Protein AF-A0A383RI97-F1 (afdb_monomer)

Radius of gyratio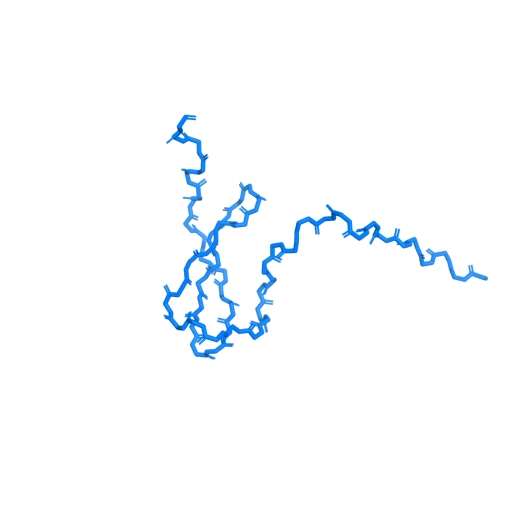n: 13.8 Å; Cα contacts (8 Å, |Δi|>4): 83; chains: 1; bounding box: 21×44×33 Å

pLDDT: mean 70.34, std 17.22, range [35.5, 90.38]

Foldseek 3Di:
DDPPPPPDPPPPPPPDFFDFDDDAQDWDDDPFFFIFGQHPRTTHTDRDGDCPPDD

Nearest PDB structures (foldseek):
  7u6v-assembly1_D  TM=5.676E-01  e=5.951E+00  Shigella dysenteriae
  6ybp-assembly1_J  TM=3.640E-01  e=5.547E+00  Methylorubrum extorquens AM1
  7rh7-assembly1_G  TM=2.671E-01  e=8.455E+00  Mycolicibacterium smegmatis MC2 155

Mean predicted aligned error: 11.2 Å

Secondary structure (DSSP, 8-state):
--------TTS--PPPTT-B-SSTT-EEE-SSS-EEEEETTEEEEE---------

Organism: Paenibacillus alvei (NCBI:txid44250)

Structure (mmCIF, N/CA/C/O backbone):
data_AF-A0A383RI97-F1
#
_entry.id   AF-A0A383RI97-F1
#
loop_
_atom_site.group_PDB
_atom_site.id
_atom_site.type_symbol
_atom_site.label_atom_id
_atom_site.label_alt_id
_atom_site.label_comp_id
_atom_site.label_asym_id
_atom_site.label_entity_id
_atom_site.label_seq_id
_atom_site.pdbx_PDB_ins_code
_atom_site.Cartn_x
_atom_site.Cartn_y
_atom_site.Cartn_z
_atom_site.occupancy
_atom_site.B_iso_or_equiv
_atom_site.auth_seq_id
_atom_site.auth_comp_id
_atom_site.auth_asym_id
_atom_site.auth_atom_id
_atom_site.pdbx_PDB_model_num
ATOM 1 N N . MET A 1 1 ? -5.689 26.884 -22.259 1.00 35.50 1 MET A N 1
ATOM 2 C CA . MET A 1 1 ? -6.483 25.640 -22.210 1.00 35.50 1 MET A CA 1
ATOM 3 C C . MET A 1 1 ? -5.588 24.596 -21.580 1.00 35.50 1 MET A C 1
ATOM 5 O O . MET A 1 1 ? -4.543 24.301 -22.144 1.00 35.50 1 MET A O 1
ATOM 9 N N . ASN A 1 2 ? -5.891 24.196 -20.347 1.00 42.38 2 ASN A N 1
ATOM 10 C CA . ASN A 1 2 ? -5.038 23.293 -19.582 1.00 42.38 2 ASN A CA 1
ATOM 11 C C . ASN A 1 2 ? -5.163 21.897 -20.192 1.00 42.38 2 ASN A C 1
ATOM 13 O O . ASN A 1 2 ? -6.234 21.301 -20.157 1.00 42.38 2 ASN A O 1
ATOM 17 N N . ASN A 1 3 ? -4.078 21.404 -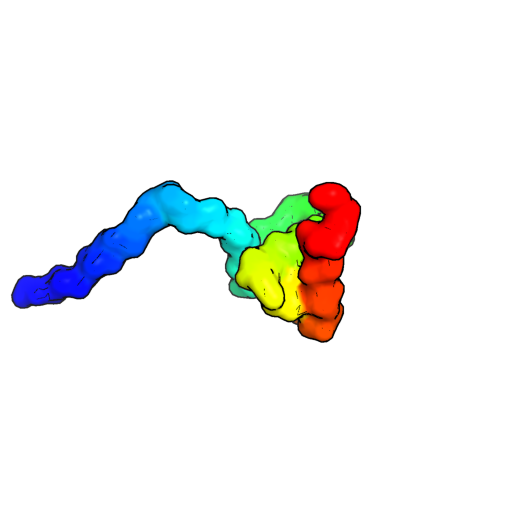20.790 1.00 45.84 3 ASN A N 1
ATOM 18 C CA . ASN A 1 3 ? -3.975 20.035 -21.285 1.00 45.84 3 ASN A CA 1
ATOM 19 C C . ASN A 1 3 ? -3.745 19.094 -20.097 1.00 45.84 3 ASN A C 1
ATOM 21 O O . ASN A 1 3 ? -2.670 18.514 -19.930 1.00 45.84 3 ASN A O 1
ATOM 25 N N . GLU A 1 4 ? -4.768 18.961 -19.259 1.00 52.38 4 GLU A N 1
ATOM 26 C CA . GLU A 1 4 ? -4.912 17.873 -18.299 1.00 52.38 4 GLU A CA 1
ATOM 27 C C . GLU A 1 4 ? -5.087 16.587 -19.107 1.00 52.38 4 GLU A C 1
ATOM 29 O O . GLU A 1 4 ? -6.181 16.160 -19.467 1.00 52.38 4 GLU A O 1
ATOM 34 N N . LYS A 1 5 ? -3.936 16.030 -19.494 1.00 49.69 5 LYS A N 1
ATOM 35 C CA . LYS A 1 5 ? -3.795 14.749 -20.168 1.00 49.69 5 LYS A CA 1
ATOM 36 C C . LYS A 1 5 ? -4.463 13.709 -19.272 1.00 49.69 5 LYS A C 1
ATOM 38 O O . LYS A 1 5 ? -3.860 13.258 -18.300 1.00 49.69 5 LYS A O 1
ATOM 43 N N . GLN A 1 6 ? -5.718 13.399 -19.590 1.00 49.91 6 GLN A N 1
ATOM 44 C CA . GLN A 1 6 ? -6.492 12.298 -19.037 1.00 49.91 6 GLN A CA 1
ATOM 45 C C . GLN A 1 6 ? -5.607 11.049 -19.077 1.00 49.91 6 GLN A C 1
ATOM 47 O O . GLN A 1 6 ? -5.357 10.480 -20.140 1.00 49.91 6 GLN A O 1
ATOM 52 N N . ARG A 1 7 ? -5.047 10.678 -17.921 1.00 48.59 7 ARG A N 1
ATOM 53 C CA . ARG A 1 7 ? -4.386 9.388 -17.741 1.00 48.59 7 ARG A CA 1
ATOM 54 C C . ARG A 1 7 ? -5.498 8.359 -17.628 1.00 48.59 7 ARG A C 1
ATOM 56 O O . ARG A 1 7 ? -6.148 8.254 -16.599 1.00 48.59 7 ARG A O 1
ATOM 63 N N . ASP A 1 8 ? -5.747 7.744 -18.772 1.00 48.03 8 ASP A N 1
ATOM 64 C CA . ASP A 1 8 ? -6.217 6.384 -18.998 1.00 48.03 8 ASP A CA 1
ATOM 65 C C . ASP A 1 8 ? -6.834 5.640 -17.783 1.00 48.03 8 ASP A C 1
ATOM 67 O O . ASP A 1 8 ? -6.122 5.340 -16.821 1.00 48.03 8 ASP A O 1
ATOM 71 N N . PRO A 1 9 ? -8.135 5.289 -17.821 1.00 49.19 9 PRO A N 1
ATOM 72 C CA . PRO A 1 9 ? -8.808 4.554 -16.748 1.00 49.19 9 PRO A CA 1
ATOM 73 C C . PRO A 1 9 ? -8.420 3.063 -16.655 1.00 49.19 9 PRO A C 1
ATOM 75 O O . PRO A 1 9 ? -9.002 2.354 -15.836 1.00 49.19 9 PRO A O 1
ATOM 78 N N . HIS A 1 10 ? -7.452 2.580 -17.450 1.00 44.19 10 HIS A N 1
ATOM 79 C CA . HIS A 1 10 ? -6.955 1.197 -17.411 1.00 44.19 10 HIS A CA 1
ATOM 80 C C . HIS A 1 10 ? -5.560 1.035 -16.786 1.00 44.19 10 HIS A C 1
ATOM 82 O O . HIS A 1 10 ? -4.963 -0.035 -16.901 1.00 44.19 10 HIS A O 1
ATOM 88 N N . HIS A 1 11 ? -5.035 2.034 -16.066 1.00 44.81 11 HIS A N 1
ATOM 89 C CA . HIS A 1 11 ? -4.014 1.715 -15.066 1.00 44.81 11 HIS A CA 1
ATOM 90 C C . HIS A 1 11 ? -4.702 0.922 -13.964 1.00 44.81 11 HIS A C 1
ATOM 92 O O . HIS A 1 11 ? -5.521 1.477 -13.233 1.00 44.81 11 HIS A O 1
ATOM 98 N N . HIS A 1 12 ? -4.386 -0.371 -13.881 1.00 47.22 12 HIS A N 1
ATOM 99 C CA . HIS A 1 12 ? -4.600 -1.177 -12.690 1.00 47.22 12 HIS A CA 1
ATOM 100 C C . HIS A 1 12 ? -4.349 -0.280 -11.485 1.00 47.22 12 HIS A C 1
ATOM 102 O O . HIS A 1 12 ? -3.258 0.269 -11.336 1.00 47.22 12 HIS A O 1
ATOM 108 N N . THR A 1 13 ? -5.409 -0.005 -10.729 1.00 53.31 13 THR A N 1
ATOM 109 C CA . THR A 1 13 ? -5.367 0.877 -9.572 1.00 53.31 13 THR A CA 1
ATOM 110 C C . THR A 1 13 ? -4.624 0.123 -8.484 1.00 53.31 13 THR A C 1
ATOM 112 O O . THR A 1 1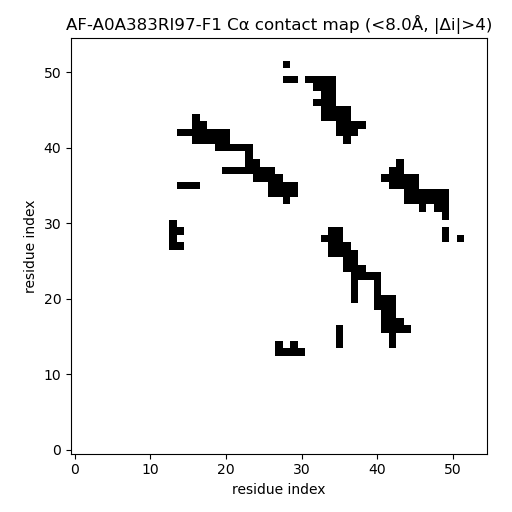3 ? -5.226 -0.356 -7.523 1.00 53.31 13 THR A O 1
ATOM 115 N N . ASP A 1 14 ? -3.313 -0.039 -8.665 1.00 60.59 14 ASP A N 1
ATOM 116 C CA . ASP A 1 14 ? -2.429 -0.365 -7.571 1.00 60.59 14 ASP A CA 1
ATOM 117 C C . ASP A 1 14 ? -2.812 0.602 -6.449 1.00 60.59 14 ASP A C 1
ATOM 119 O O . ASP A 1 14 ? -2.992 1.809 -6.703 1.00 60.59 14 ASP A O 1
ATOM 123 N N . PRO A 1 15 ? -3.056 0.096 -5.229 1.00 68.94 15 PRO A N 1
ATOM 124 C CA . PRO A 1 15 ? -3.274 0.985 -4.112 1.00 68.94 15 PRO A CA 1
ATOM 125 C C . PRO A 1 15 ? -2.131 2.007 -4.105 1.00 68.94 15 PRO A C 1
ATOM 127 O O . PRO A 1 15 ? -1.011 1.711 -4.500 1.00 68.94 15 PRO A O 1
ATOM 130 N N . ALA A 1 16 ? -2.423 3.254 -3.762 1.00 73.25 16 ALA A N 1
ATOM 131 C CA . ALA A 1 16 ? -1.377 4.256 -3.606 1.00 73.25 16 ALA A CA 1
ATOM 132 C C . ALA A 1 16 ? -1.057 4.378 -2.120 1.00 73.25 16 ALA A C 1
ATOM 134 O O . ALA A 1 16 ? -1.956 4.250 -1.283 1.00 73.25 16 ALA A O 1
ATOM 135 N N . GLU A 1 17 ? 0.202 4.657 -1.792 1.00 78.88 17 GLU A N 1
ATOM 136 C CA . GLU A 1 17 ? 0.585 4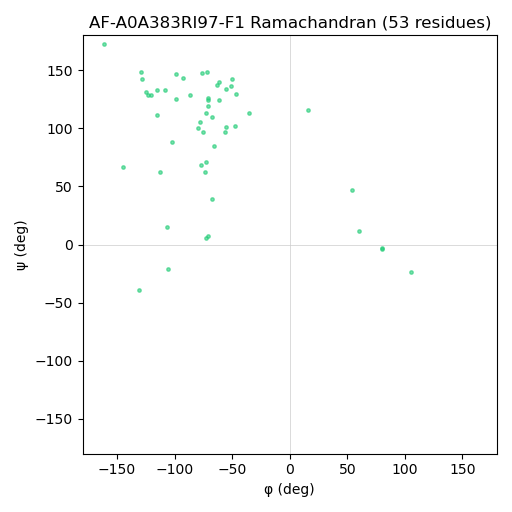.988 -0.422 1.00 78.88 17 GLU A CA 1
ATOM 137 C C . GLU A 1 17 ? -0.324 6.102 0.135 1.00 78.88 17 GLU A C 1
ATOM 139 O O . GLU A 1 17 ? -0.686 7.058 -0.556 1.00 78.88 17 GLU A O 1
ATOM 144 N N . GLY A 1 18 ? -0.759 5.940 1.382 1.00 76.19 18 GLY A N 1
ATOM 145 C CA . GLY A 1 18 ? -1.633 6.874 2.082 1.00 76.19 18 GLY A CA 1
ATOM 146 C C . GLY A 1 18 ? -3.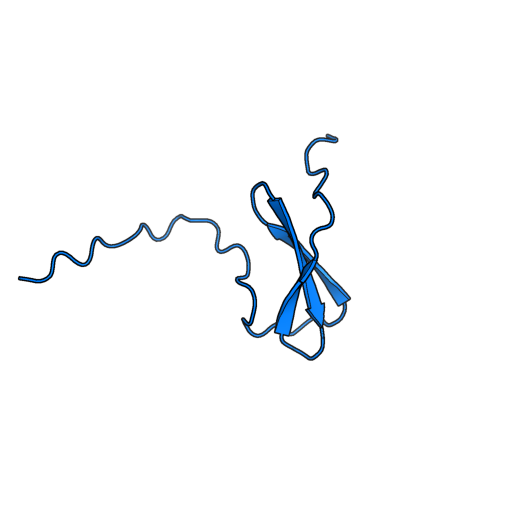116 6.758 1.725 1.00 76.19 18 GLY A C 1
ATOM 147 O O . GLY A 1 18 ? -3.930 7.447 2.344 1.00 76.19 18 GLY A O 1
ATOM 148 N N . LYS A 1 19 ? -3.509 5.896 0.775 1.00 84.50 19 LYS A N 1
ATOM 149 C CA . LYS A 1 19 ? -4.928 5.606 0.518 1.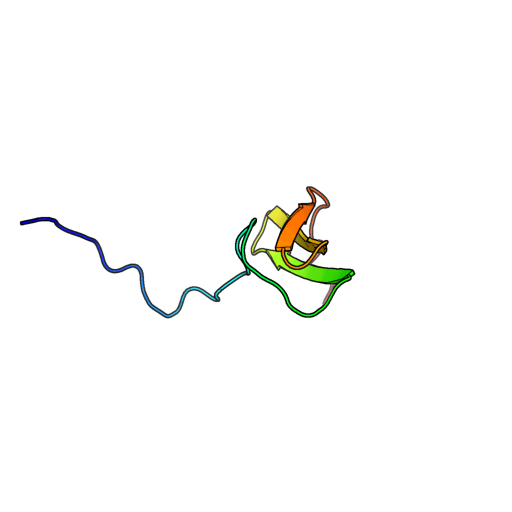00 84.50 19 LYS A CA 1
ATOM 150 C C . LYS A 1 19 ? -5.526 4.764 1.634 1.00 84.50 19 LYS A C 1
ATOM 152 O O . LYS A 1 19 ? -4.856 3.910 2.205 1.00 84.50 19 LYS A O 1
ATOM 157 N N . TYR A 1 20 ? -6.816 4.978 1.879 1.00 85.19 20 TYR A N 1
ATOM 158 C CA . TYR A 1 20 ? -7.561 4.170 2.831 1.00 85.19 20 TYR A CA 1
ATOM 159 C C . TYR A 1 20 ? -7.634 2.711 2.381 1.00 85.19 20 TYR A C 1
ATOM 161 O O . TYR A 1 20 ? -7.904 2.406 1.217 1.00 85.19 20 TYR A O 1
ATOM 169 N N . CYS A 1 21 ? -7.436 1.823 3.340 1.00 86.06 21 CYS A N 1
ATOM 170 C CA . CYS A 1 21 ? -7.594 0.389 3.215 1.00 86.06 21 CYS A CA 1
ATOM 171 C C . CYS A 1 21 ? -8.481 -0.114 4.357 1.00 86.06 21 CYS A C 1
ATOM 173 O O . CYS A 1 21 ? -8.522 0.470 5.440 1.00 86.06 21 CYS A O 1
ATOM 175 N N . THR A 1 22 ? -9.245 -1.172 4.099 1.00 85.69 22 THR A N 1
ATOM 176 C CA . THR A 1 22 ? -10.199 -1.757 5.057 1.00 85.69 22 THR A CA 1
ATOM 177 C C . THR A 1 22 ? -9.714 -3.069 5.660 1.00 85.69 22 THR A C 1
ATOM 179 O O . THR A 1 22 ? -10.177 -3.449 6.729 1.00 85.69 22 THR A O 1
ATOM 182 N N . ASN A 1 23 ? -8.782 -3.749 4.995 1.00 85.31 23 ASN A N 1
ATOM 183 C CA . ASN A 1 23 ? -8.257 -5.041 5.421 1.00 85.31 23 ASN A CA 1
ATOM 184 C C . ASN A 1 23 ? -6.890 -4.854 6.075 1.00 85.31 23 ASN A C 1
ATOM 186 O O . ASN A 1 23 ? -5.874 -4.906 5.385 1.00 85.31 23 ASN A O 1
ATOM 190 N N . GLU A 1 24 ? -6.863 -4.615 7.385 1.00 87.56 24 GLU A N 1
ATOM 191 C CA . GLU A 1 24 ? -5.613 -4.492 8.143 1.00 87.56 24 GLU A CA 1
ATOM 192 C C . GLU A 1 24 ? -4.725 -5.735 7.952 1.00 87.56 24 GLU A C 1
ATOM 194 O O . GLU A 1 24 ? -5.202 -6.870 7.977 1.00 87.56 24 GLU A O 1
ATOM 199 N N . GLY A 1 25 ? -3.435 -5.517 7.691 1.00 84.69 25 GLY A N 1
ATOM 200 C CA . GLY A 1 25 ? -2.467 -6.570 7.379 1.00 84.69 25 GLY A CA 1
ATOM 201 C C . GLY A 1 25 ? -2.500 -7.077 5.932 1.00 84.69 25 GLY A C 1
ATOM 202 O O . GLY A 1 25 ? -1.655 -7.895 5.564 1.00 84.69 25 GLY A O 1
ATOM 203 N N . ALA A 1 26 ? -3.420 -6.599 5.082 1.00 86.69 26 ALA A N 1
ATOM 204 C CA . ALA A 1 26 ? -3.397 -6.925 3.658 1.00 86.69 26 ALA A CA 1
ATOM 205 C C . ALA A 1 26 ? -2.108 -6.414 3.007 1.00 86.69 26 ALA A C 1
ATOM 207 O O . ALA A 1 26 ? -1.662 -5.304 3.294 1.00 86.69 26 ALA A O 1
ATOM 208 N N . ARG A 1 27 ? -1.532 -7.216 2.108 1.00 85.38 27 ARG A N 1
ATOM 209 C CA . ARG A 1 27 ? -0.326 -6.878 1.347 1.00 85.38 27 ARG A CA 1
ATOM 210 C C . ARG A 1 27 ? -0.653 -6.911 -0.137 1.00 85.38 27 ARG A C 1
ATOM 212 O O . ARG A 1 27 ? -1.197 -7.904 -0.615 1.00 85.38 27 ARG A O 1
ATOM 219 N N . VAL A 1 28 ? -0.322 -5.848 -0.856 1.00 81.81 28 VAL A N 1
ATOM 220 C CA . VAL A 1 28 ? -0.478 -5.766 -2.309 1.00 81.81 28 VAL A CA 1
ATOM 221 C C . VAL A 1 28 ? 0.875 -5.456 -2.911 1.00 81.81 28 VAL A C 1
ATOM 223 O O . VAL A 1 28 ? 1.565 -4.544 -2.473 1.00 81.81 28 VAL A O 1
ATOM 226 N N . CYS A 1 29 ? 1.268 -6.248 -3.893 1.00 82.12 29 CYS A N 1
ATOM 227 C CA . CYS A 1 29 ? 2.433 -5.955 -4.701 1.00 82.12 29 CYS A CA 1
ATOM 228 C C . CYS A 1 29 ? 2.115 -4.763 -5.600 1.00 82.12 29 CYS A C 1
ATOM 230 O O . CYS A 1 29 ? 1.183 -4.867 -6.394 1.00 82.12 29 CYS A O 1
ATOM 232 N N . THR A 1 30 ? 2.844 -3.655 -5.480 1.00 76.19 30 THR A N 1
ATOM 233 C CA . THR A 1 30 ? 2.758 -2.611 -6.503 1.00 76.19 30 THR A CA 1
ATOM 234 C C . THR A 1 30 ? 3.538 -3.067 -7.718 1.00 76.19 30 THR A 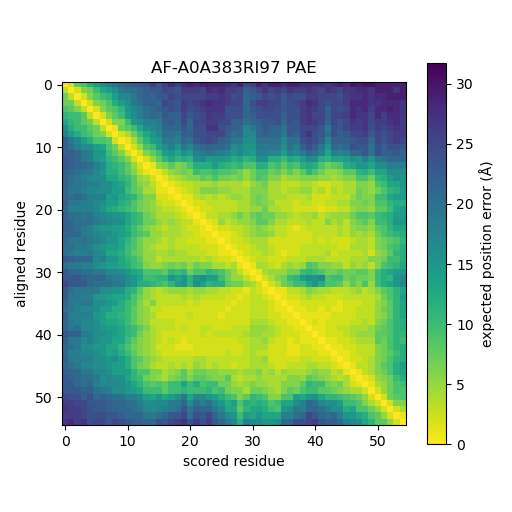C 1
ATOM 236 O O . THR A 1 30 ? 4.529 -3.791 -7.594 1.00 76.19 30 THR A O 1
ATOM 239 N N . THR A 1 31 ? 3.085 -2.670 -8.904 1.00 66.75 31 THR A N 1
ATOM 240 C CA . THR A 1 31 ? 3.781 -2.989 -10.148 1.00 66.75 31 THR A CA 1
ATOM 241 C C . THR A 1 31 ? 5.241 -2.512 -10.084 1.00 66.75 31 THR A C 1
ATOM 243 O O . THR A 1 31 ? 5.518 -1.335 -10.283 1.00 66.75 31 THR A O 1
ATOM 246 N N . GLY A 1 32 ? 6.167 -3.442 -9.827 1.00 58.41 32 GLY A N 1
ATOM 247 C CA . GLY A 1 32 ? 7.599 -3.320 -10.112 1.00 58.41 32 GLY A CA 1
ATOM 248 C C . GLY A 1 32 ? 8.549 -3.064 -8.941 1.00 58.41 32 GLY A C 1
ATOM 249 O O . GLY A 1 32 ? 9.719 -3.419 -9.071 1.00 58.41 32 GLY A O 1
ATOM 250 N N . ASP A 1 33 ? 8.104 -2.504 -7.813 1.00 71.56 33 ASP A N 1
ATOM 251 C CA . ASP A 1 33 ? 9.071 -1.891 -6.885 1.00 71.56 33 ASP A CA 1
ATOM 252 C C . ASP A 1 33 ? 8.939 -2.304 -5.410 1.00 71.56 33 ASP A C 1
ATOM 254 O O . ASP A 1 33 ? 9.962 -2.470 -4.743 1.00 71.56 33 ASP A O 1
ATOM 258 N N . TYR A 1 34 ? 7.727 -2.462 -4.860 1.00 80.69 34 TYR A N 1
ATOM 259 C CA . TYR A 1 34 ? 7.557 -2.654 -3.412 1.00 80.69 34 TYR A CA 1
ATOM 260 C C . TYR A 1 34 ? 6.195 -3.257 -3.020 1.00 80.69 34 TYR A C 1
ATOM 262 O O . TYR A 1 34 ? 5.290 -3.403 -3.840 1.00 80.69 34 TYR A O 1
ATOM 270 N N . TYR A 1 35 ? 6.021 -3.606 -1.743 1.00 85.50 35 TYR A N 1
ATOM 271 C CA . TYR A 1 35 ? 4.708 -3.976 -1.207 1.00 85.50 35 TYR A CA 1
ATOM 272 C C . TYR A 1 35 ? 4.005 -2.770 -0.603 1.00 85.50 35 TYR A C 1
ATOM 274 O O . TYR A 1 35 ? 4.613 -1.962 0.087 1.00 85.50 35 TYR A O 1
ATOM 282 N N . LEU A 1 36 ? 2.694 -2.697 -0.768 1.00 86.88 36 LEU A N 1
ATOM 283 C CA . LEU A 1 36 ? 1.834 -1.883 0.068 1.00 86.88 36 LEU A CA 1
ATOM 284 C C . LEU A 1 36 ? 1.195 -2.752 1.130 1.00 86.88 36 LEU A C 1
ATOM 286 O O . LEU A 1 36 ? 0.541 -3.745 0.819 1.00 86.88 36 LEU A O 1
ATOM 290 N N . VAL A 1 37 ? 1.371 -2.361 2.383 1.00 88.50 37 VAL A N 1
ATOM 291 C CA . VAL A 1 37 ? 0.758 -3.020 3.530 1.00 88.50 37 VAL A CA 1
ATOM 292 C C . VAL A 1 37 ? -0.327 -2.120 4.091 1.00 88.50 37 VAL A C 1
ATOM 294 O O . VAL A 1 37 ? -0.122 -0.922 4.262 1.00 88.50 37 VAL A O 1
ATOM 297 N N . CYS A 1 38 ? -1.499 -2.681 4.355 1.00 90.19 38 CYS A N 1
ATOM 298 C CA . CYS A 1 38 ? -2.561 -1.966 5.036 1.00 90.19 38 CYS A CA 1
ATOM 299 C C . CYS A 1 38 ? -2.262 -1.921 6.536 1.00 90.19 38 CYS A C 1
ATOM 301 O O . CYS A 1 38 ? -2.425 -2.915 7.241 1.00 90.19 38 CYS A O 1
ATOM 303 N N . GLU A 1 39 ? -1.843 -0.763 7.026 1.00 90.00 39 GLU A N 1
ATOM 304 C CA . GLU A 1 39 ? -1.588 -0.505 8.438 1.00 90.00 39 GLU A CA 1
ATOM 305 C C . GLU A 1 39 ? -2.402 0.700 8.884 1.00 90.00 39 GLU A 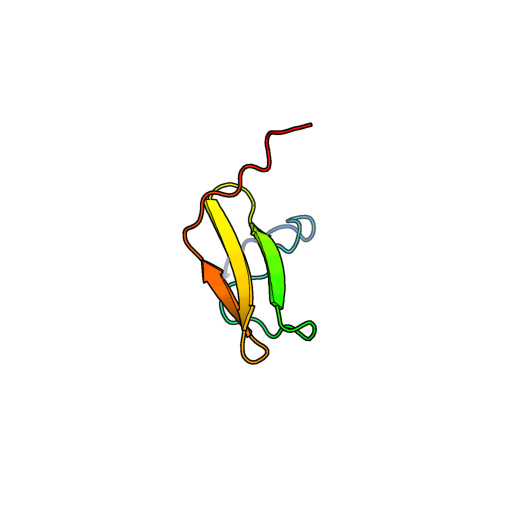C 1
ATOM 307 O O . GLU A 1 39 ? -2.358 1.757 8.253 1.00 90.00 39 GLU A O 1
ATOM 312 N N . ASN A 1 40 ? -3.107 0.575 10.011 1.00 90.38 40 ASN A N 1
ATOM 313 C CA . ASN A 1 40 ? -3.859 1.685 10.593 1.00 90.38 40 ASN A CA 1
ATOM 314 C C . ASN A 1 40 ? -4.833 2.315 9.575 1.00 90.38 40 ASN A C 1
ATOM 316 O O . ASN A 1 40 ? -4.861 3.532 9.382 1.00 90.38 40 ASN A O 1
ATOM 320 N N . ASN A 1 41 ? -5.583 1.455 8.874 1.00 90.00 41 ASN A N 1
ATOM 321 C CA . ASN A 1 41 ? -6.507 1.814 7.795 1.00 90.00 41 ASN A CA 1
ATOM 322 C C . ASN A 1 41 ? -5.880 2.524 6.583 1.00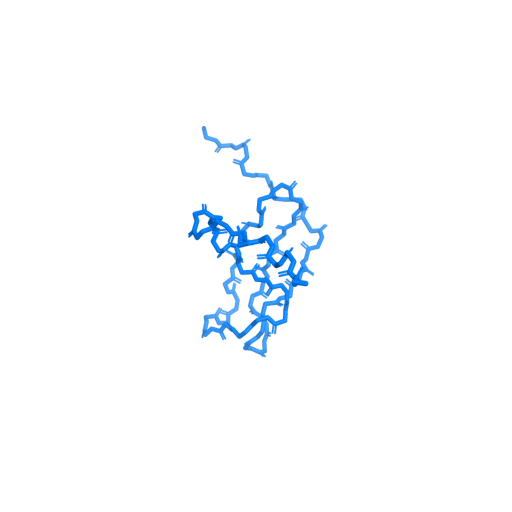 90.00 41 ASN A C 1
ATOM 324 O O . ASN A 1 41 ? -6.624 3.032 5.746 1.00 90.00 41 ASN A O 1
ATOM 328 N N . HIS A 1 42 ? -4.553 2.571 6.450 1.00 89.12 42 HIS A N 1
ATOM 329 C CA . HIS A 1 42 ? -3.870 3.220 5.334 1.00 89.12 42 HIS A CA 1
ATOM 330 C C . HIS A 1 42 ? -2.840 2.293 4.676 1.00 89.12 42 HIS A C 1
ATOM 332 O O . HIS A 1 42 ? -2.132 1.542 5.342 1.00 89.12 42 HIS A O 1
ATOM 338 N N . TRP A 1 43 ? -2.726 2.363 3.352 1.00 88.50 43 TRP A N 1
ATOM 339 C CA . TRP A 1 43 ? -1.666 1.676 2.620 1.00 88.50 43 TRP A CA 1
ATOM 340 C C . TRP A 1 43 ? -0.314 2.344 2.887 1.00 88.50 43 TRP A C 1
ATOM 342 O O . TRP A 1 43 ? -0.154 3.540 2.645 1.00 88.50 43 TRP A O 1
ATOM 352 N N . LYS A 1 44 ? 0.668 1.577 3.350 1.00 87.31 44 LYS A N 1
ATOM 353 C CA . LYS A 1 44 ? 2.053 2.008 3.558 1.00 87.31 44 LYS A CA 1
ATOM 354 C C . LYS A 1 44 ? 2.991 1.260 2.630 1.00 87.31 44 LYS A C 1
ATOM 356 O O . LYS A 1 44 ? 2.903 0.037 2.540 1.00 87.31 44 LYS A O 1
ATOM 361 N N . ALA A 1 45 ? 3.894 1.985 1.975 1.00 84.12 45 ALA A N 1
ATOM 362 C CA . ALA A 1 45 ? 4.945 1.380 1.175 1.00 84.12 45 ALA A CA 1
ATOM 363 C C . ALA A 1 45 ? 5.970 0.711 2.087 1.00 84.12 45 ALA A C 1
ATOM 365 O O . ALA A 1 45 ? 6.528 1.314 3.002 1.00 84.12 45 ALA A O 1
ATOM 366 N N . VAL A 1 46 ? 6.213 -0.558 1.817 1.00 84.75 46 VAL A N 1
ATOM 367 C CA . VAL A 1 46 ? 7.255 -1.360 2.424 1.00 84.75 46 VAL A CA 1
ATOM 368 C C . VAL A 1 46 ? 8.206 -1.708 1.298 1.00 84.75 46 VAL A C 1
ATOM 370 O O . VAL A 1 46 ? 7.840 -2.479 0.414 1.00 84.75 46 VAL A O 1
ATOM 373 N N . HIS A 1 47 ? 9.417 -1.145 1.341 1.00 75.62 47 HIS A N 1
ATOM 374 C CA . HIS A 1 47 ? 10.517 -1.366 0.387 1.00 75.62 47 HIS A CA 1
ATOM 375 C C . HIS A 1 47 ? 11.091 -2.796 0.445 1.00 75.62 47 HIS A C 1
ATOM 377 O O . HIS A 1 47 ? 12.298 -3.014 0.382 1.00 75.62 47 HIS A O 1
ATOM 383 N N . GLU A 1 48 ? 10.223 -3.782 0.616 1.00 76.38 48 GLU A N 1
ATOM 384 C CA . GLU A 1 48 ? 10.504 -5.177 0.364 1.00 76.38 48 GLU A CA 1
ATOM 385 C C . GLU A 1 48 ? 10.233 -5.439 -1.113 1.00 76.38 48 GLU A C 1
ATOM 387 O O . GLU A 1 48 ? 9.169 -5.094 -1.631 1.00 76.38 48 GLU A O 1
ATOM 392 N N . TYR A 1 49 ? 11.209 -6.039 -1.789 1.00 73.44 49 TYR A N 1
ATOM 393 C CA . TYR A 1 49 ? 11.074 -6.379 -3.194 1.00 73.44 49 TYR A CA 1
ATOM 394 C C . TYR A 1 49 ? 9.922 -7.359 -3.374 1.00 73.44 49 TYR A C 1
ATOM 396 O O . TYR A 1 49 ? 9.887 -8.430 -2.757 1.00 73.44 49 TYR A O 1
ATOM 404 N N . CYS A 1 50 ? 8.977 -6.983 -4.226 1.00 75.19 50 CYS A N 1
ATOM 405 C CA . CYS A 1 50 ? 7.912 -7.879 -4.590 1.00 75.19 50 CYS A CA 1
ATOM 406 C C . CYS A 1 50 ? 8.412 -8.858 -5.649 1.00 75.19 50 CYS A C 1
ATOM 408 O O . CYS A 1 50 ? 8.497 -8.535 -6.831 1.00 75.19 50 CYS A O 1
ATOM 410 N N . GLU A 1 51 ? 8.741 -10.071 -5.217 1.00 62.94 51 GLU A N 1
ATOM 411 C CA . GLU A 1 51 ? 9.066 -11.186 -6.100 1.00 62.94 51 GLU A CA 1
ATOM 412 C C . GLU A 1 51 ? 7.773 -11.706 -6.764 1.00 62.94 51 GLU A C 1
ATOM 414 O O . GLU A 1 51 ? 7.351 -12.836 -6.552 1.00 62.94 51 GLU A O 1
ATOM 419 N N . SER A 1 52 ? 7.105 -10.860 -7.561 1.00 57.25 52 SER A N 1
ATOM 420 C CA . SER A 1 52 ? 5.947 -11.245 -8.391 1.00 57.25 52 SER A CA 1
ATOM 421 C C . SER A 1 52 ? 6.337 -12.128 -9.587 1.00 57.25 52 SER A C 1
ATOM 423 O O . SER A 1 52 ? 5.495 -12.452 -10.417 1.00 57.25 52 SER A O 1
ATOM 425 N N . ASP A 1 53 ? 7.598 -12.559 -9.658 1.00 48.53 53 ASP A N 1
ATOM 426 C CA . ASP A 1 53 ? 8.159 -13.401 -10.713 1.00 48.53 53 ASP A CA 1
ATOM 427 C C . ASP A 1 53 ? 8.521 -14.792 -10.150 1.00 48.53 53 ASP A C 1
ATOM 429 O O . ASP A 1 53 ? 9.685 -15.192 -10.074 1.00 48.53 53 ASP A O 1
ATOM 433 N N . LYS A 1 54 ? 7.504 -15.521 -9.669 1.00 46.88 54 LYS A N 1
ATOM 434 C CA . LYS A 1 54 ? 7.562 -16.968 -9.385 1.00 46.88 54 LYS A CA 1
ATOM 435 C C . LYS A 1 54 ? 6.217 -17.640 -9.696 1.00 46.88 54 LYS A C 1
ATOM 437 O O . LYS A 1 54 ? 5.549 -18.127 -8.785 1.00 46.88 54 LYS A O 1
ATOM 442 N N . ALA A 1 55 ? 5.823 -17.682 -10.969 1.00 39.53 55 ALA A N 1
ATOM 443 C CA . ALA A 1 55 ? 4.920 -18.712 -11.499 1.00 39.53 55 ALA A CA 1
ATOM 444 C C . ALA A 1 55 ? 5.086 -18.862 -13.015 1.00 39.53 55 ALA A C 1
ATOM 446 O O . ALA A 1 55 ? 4.852 -17.864 -13.728 1.00 39.53 55 ALA A O 1
#

Solvent-accessible surface area (backbone atoms only — not comparable to full-atom values): 3585 Å² total; per-residue (Å²): 132,87,82,75,73,79,78,63,93,78,61,78,80,57,84,50,72,72,36,81,39,88,53,71,74,41,72,42,69,39,95,88,62,22,26,32,34,18,51,94,46,20,23,39,77,39,91,48,74,54,76,84,83,79,128

Sequence (55 aa):
MNNEKQRDPHHHTDPAEGKYCTNEGARVCTTGDYYLVCENNHWKAVHEYCESDKA